Protein AF-B2LT99-F1 (afdb_monomer)

Radius of gyration: 14.85 Å; Cα contacts (8 Å, |Δi|>4): 247; chains: 1; bounding box: 36×38×37 Å

Solvent-accessible surface area (backbone atoms only — not comparable to full-atom values): 6898 Å² total; per-residue (Å²): 132,89,56,81,42,74,60,23,22,47,26,44,30,45,27,39,41,89,80,62,70,49,82,43,64,33,34,26,58,48,54,37,37,30,39,35,41,19,71,68,54,60,66,50,63,34,32,41,39,37,32,37,67,80,51,87,84,66,78,76,86,73,77,51,50,77,48,70,23,71,52,66,48,52,43,92,73,46,36,87,92,74,58,40,59,51,32,22,40,40,37,48,83,56,73,55,79,76,53,81,26,29,40,56,49,83,79,82,57,99,84,67,78,69,81,91,61,86,130

Foldseek 3Di:
DDDQLNQQQKKWKWFDAPPDIDTFIWGAAFQWKTKGWLVSVVRTQKIFIWGRDPDPVPPPDNPIDTFIFRDKARDPPQDPVVRPSGIMMTTTPDGHDDDSRHDGDDDDDPPDDCPPDDD

Sequence (119 aa):
TATLGQFPFQVLLKVELSQGRALCGGSLLSEQWVLTAGHCADGAKSFEVTLGAVDFEDTTNDGRVVLTATEYHRHEKYNPLFATNDVAVVKLPTPVEFNDRVQPVKLPTGSDTFTDREV

Nearest PDB structures (foldseek):
  4h4f-assembly1_A  TM=8.789E-01  e=4.061E-09  Homo sapiens
  1pyt-assembly1_D  TM=8.713E-01  e=6.558E-08  Bos taurus
  1a0l-assembly1_A  TM=8.116E-01  e=1.209E-07  Homo sapiens
  2f9o-assembly1_D  TM=8.083E-01  e=1.209E-07  Homo sapiens
  6vvu-assembly1_B  TM=8.178E-01  e=1.887E-07  Homo sapiens

Mean predicted aligned error: 4.41 Å

Structure (mmCIF, N/CA/C/O backbone):
data_AF-B2LT99-F1
#
_entry.id   AF-B2LT99-F1
#
loop_
_atom_site.group_PDB
_atom_site.id
_atom_site.type_symbol
_atom_site.label_atom_id
_atom_site.label_alt_id
_atom_site.label_comp_id
_atom_site.label_asym_id
_atom_site.label_entity_id
_atom_site.label_seq_id
_atom_site.pdbx_PDB_ins_code
_atom_site.Cartn_x
_atom_site.Cartn_y
_atom_site.Cartn_z
_atom_site.occupancy
_atom_site.B_iso_or_equiv
_atom_site.auth_seq_id
_atom_site.auth_comp_id
_atom_site.auth_asym_id
_atom_site.auth_atom_id
_atom_site.pdbx_PDB_model_num
ATOM 1 N N . THR A 1 1 ? -20.808 -0.598 -10.946 1.00 81.75 1 THR A N 1
ATOM 2 C CA . THR A 1 1 ? -20.233 -0.111 -9.673 1.00 81.75 1 THR A CA 1
ATOM 3 C C . THR A 1 1 ? -19.877 -1.308 -8.821 1.00 81.75 1 THR A C 1
ATOM 5 O O . THR A 1 1 ? -20.532 -2.334 -8.972 1.00 81.75 1 THR A O 1
ATOM 8 N N . ALA A 1 2 ? -18.828 -1.215 -8.000 1.00 91.25 2 ALA A N 1
ATOM 9 C CA . ALA A 1 2 ? -18.447 -2.313 -7.115 1.00 91.25 2 ALA A CA 1
ATOM 10 C C . ALA A 1 2 ? -19.380 -2.394 -5.895 1.00 91.25 2 ALA A C 1
ATOM 12 O O . ALA A 1 2 ? -19.916 -1.371 -5.467 1.00 91.25 2 ALA A O 1
ATOM 13 N N . THR A 1 3 ? -19.568 -3.589 -5.335 1.00 92.38 3 THR A N 1
ATOM 14 C CA . THR A 1 3 ? -20.297 -3.787 -4.069 1.00 92.38 3 THR A CA 1
ATOM 15 C C . THR A 1 3 ? -19.335 -4.000 -2.903 1.00 92.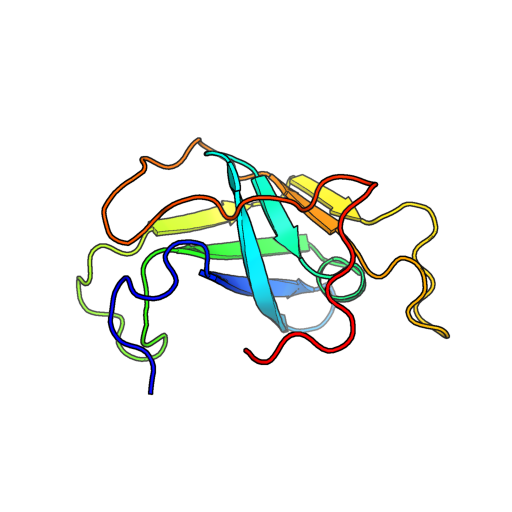38 3 THR A C 1
ATOM 17 O O . THR A 1 3 ? -18.186 -4.404 -3.090 1.00 92.38 3 THR A O 1
ATOM 20 N N . LEU A 1 4 ? -19.804 -3.757 -1.676 1.00 91.19 4 LEU A N 1
ATOM 21 C CA . LEU A 1 4 ? -19.014 -3.986 -0.467 1.00 91.19 4 LEU A CA 1
ATOM 22 C C . LEU A 1 4 ? -18.521 -5.442 -0.405 1.00 91.19 4 LEU A C 1
ATOM 24 O O . LEU A 1 4 ? -19.310 -6.368 -0.578 1.00 91.19 4 LEU A O 1
ATOM 28 N N . GLY A 1 5 ? -17.216 -5.631 -0.193 1.00 92.25 5 GLY A N 1
ATOM 29 C CA . GLY A 1 5 ? -16.575 -6.952 -0.157 1.00 92.25 5 GLY A CA 1
ATOM 30 C C . GLY A 1 5 ? -16.314 -7.608 -1.521 1.00 92.25 5 GLY A C 1
ATOM 31 O O . GLY A 1 5 ? -15.720 -8.678 -1.554 1.00 92.25 5 GLY A O 1
ATOM 32 N N . GLN A 1 6 ? -16.684 -6.990 -2.655 1.00 96.06 6 GLN A N 1
ATOM 33 C CA . GLN A 1 6 ? -16.427 -7.576 -3.983 1.00 96.06 6 GLN A CA 1
ATOM 34 C C . GLN A 1 6 ? -14.927 -7.714 -4.292 1.00 96.06 6 GLN A C 1
ATOM 36 O O . GLN A 1 6 ? -14.507 -8.691 -4.909 1.00 96.06 6 GLN A O 1
ATOM 41 N N . PHE A 1 7 ? -14.121 -6.745 -3.849 1.00 97.00 7 PHE A N 1
ATOM 42 C CA . PHE A 1 7 ? -12.665 -6.730 -4.006 1.00 97.00 7 PHE A CA 1
ATOM 43 C C . PHE A 1 7 ? -12.006 -6.565 -2.629 1.00 97.00 7 PHE A C 1
ATOM 45 O O . PHE A 1 7 ? -11.555 -5.473 -2.286 1.00 97.00 7 PHE A O 1
ATOM 52 N N . PRO A 1 8 ? -11.968 -7.628 -1.807 1.00 97.06 8 PRO A N 1
ATOM 53 C CA . PRO A 1 8 ? -11.574 -7.544 -0.395 1.00 97.06 8 PRO A CA 1
ATOM 54 C C . PRO A 1 8 ? -10.075 -7.271 -0.187 1.00 97.06 8 PRO A C 1
ATOM 56 O O . PRO A 1 8 ? -9.634 -7.006 0.928 1.00 97.06 8 PRO A O 1
ATOM 59 N N . PHE A 1 9 ? -9.287 -7.326 -1.261 1.00 98.31 9 PHE A N 1
ATOM 60 C CA . PHE A 1 9 ? -7.876 -6.953 -1.273 1.00 98.31 9 PHE A CA 1
ATOM 61 C C . PHE A 1 9 ? -7.646 -5.475 -1.582 1.00 98.31 9 PHE A C 1
ATOM 63 O O . PHE A 1 9 ? -6.510 -5.025 -1.469 1.00 98.31 9 PHE A O 1
ATOM 70 N N . GLN A 1 10 ? -8.670 -4.729 -2.008 1.00 97.88 10 GLN A N 1
ATOM 71 C CA . GLN A 1 10 ? -8.518 -3.332 -2.400 1.00 97.88 10 GLN A CA 1
ATOM 72 C C . GLN A 1 10 ? -8.117 -2.471 -1.200 1.00 97.88 10 GLN A C 1
ATOM 74 O O . GLN A 1 10 ? -8.736 -2.528 -0.136 1.00 97.88 10 GLN A O 1
ATOM 79 N N . VAL A 1 11 ? -7.100 -1.637 -1.404 1.00 98.19 11 VAL A N 1
ATOM 80 C CA . VAL A 1 11 ? -6.570 -0.733 -0.382 1.00 98.19 11 VAL A CA 1
ATOM 81 C C . VAL A 1 11 ? -6.610 0.700 -0.885 1.00 98.19 11 VAL A C 1
ATOM 83 O O . VAL A 1 11 ? -6.184 0.979 -2.007 1.00 98.19 11 VAL A O 1
ATOM 86 N N . LEU A 1 12 ? -7.076 1.616 -0.041 1.00 97.44 12 LEU A N 1
ATOM 87 C CA . LEU A 1 12 ? -6.883 3.050 -0.233 1.00 97.44 12 LEU A CA 1
ATOM 88 C C . LEU A 1 12 ? -5.653 3.498 0.555 1.00 97.44 12 LEU A C 1
ATOM 90 O O . LEU A 1 12 ? -5.531 3.202 1.744 1.00 97.44 12 LEU A O 1
ATOM 94 N N . LEU A 1 13 ? -4.771 4.243 -0.104 1.00 98.44 13 LEU A N 1
ATOM 95 C CA . LEU A 1 13 ? -3.577 4.825 0.491 1.00 98.44 13 LEU A CA 1
ATOM 96 C C . LEU A 1 13 ? -3.661 6.348 0.401 1.00 98.44 13 LEU A C 1
ATOM 98 O O . LEU A 1 13 ? -3.614 6.909 -0.696 1.00 98.44 13 LEU A O 1
ATOM 102 N N . LYS A 1 14 ? -3.734 7.027 1.548 1.00 97.81 14 LYS A N 1
ATOM 103 C CA . LYS A 1 14 ? -3.433 8.463 1.616 1.00 97.81 14 LYS A CA 1
ATOM 104 C C . LYS A 1 14 ? -1.978 8.615 2.027 1.00 97.81 14 LYS A C 1
ATOM 106 O O . LYS A 1 14 ? -1.592 8.235 3.132 1.00 97.81 14 LYS A O 1
ATOM 111 N N . VAL A 1 15 ? 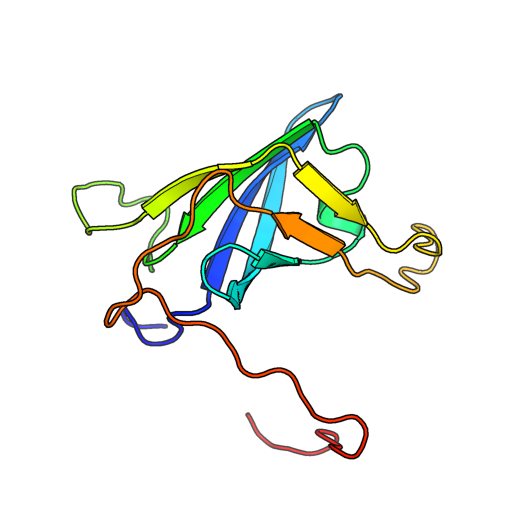-1.171 9.130 1.112 1.00 98.56 15 VAL A N 1
ATOM 112 C CA . VAL A 1 15 ? 0.278 9.232 1.272 1.00 98.56 15 VAL A CA 1
ATOM 113 C C . VAL A 1 15 ? 0.625 10.639 1.728 1.00 98.56 15 VAL A C 1
ATOM 115 O O . VAL A 1 15 ? 0.300 11.615 1.048 1.00 98.56 15 VAL A O 1
ATOM 118 N N . GLU A 1 16 ? 1.304 10.747 2.864 1.00 98.50 16 GLU A N 1
ATOM 119 C CA . GLU A 1 16 ? 1.884 12.009 3.317 1.00 98.50 16 GLU A CA 1
ATOM 120 C C . GLU A 1 16 ? 3.268 12.171 2.680 1.00 98.50 16 GLU A C 1
ATOM 122 O O . GLU A 1 16 ? 4.129 11.299 2.817 1.00 98.50 16 GLU A O 1
ATOM 127 N N . LEU A 1 17 ? 3.491 13.285 1.983 1.00 96.81 17 LEU A N 1
ATOM 128 C CA . LEU A 1 17 ? 4.749 13.585 1.302 1.00 96.81 17 LEU A CA 1
ATOM 129 C C . LEU A 1 17 ? 5.490 14.718 2.020 1.00 96.81 17 LEU A C 1
ATOM 131 O O . LEU A 1 17 ? 5.007 15.347 2.962 1.00 96.81 17 LEU A O 1
ATOM 135 N N . SER A 1 18 ? 6.707 15.020 1.571 1.00 91.81 18 SER A N 1
ATOM 136 C CA . SER A 1 18 ? 7.407 16.217 2.058 1.00 91.81 18 SER A CA 1
ATOM 137 C C . SER A 1 18 ? 6.700 17.518 1.689 1.00 91.81 18 SER A C 1
ATOM 139 O O . SER A 1 18 ? 6.790 18.483 2.445 1.00 91.81 18 SER A O 1
ATOM 141 N N . GLN A 1 19 ? 5.985 17.528 0.565 1.00 90.81 19 GLN A N 1
ATOM 142 C CA . GLN A 1 19 ? 5.206 18.664 0.094 1.00 90.81 19 GLN A CA 1
ATOM 143 C C . GLN A 1 19 ? 3.848 18.159 -0.401 1.00 90.81 19 GLN A C 1
ATOM 145 O O . GLN A 1 19 ? 3.725 17.682 -1.525 1.00 90.81 19 GLN A O 1
ATOM 150 N N . GLY A 1 20 ? 2.833 18.253 0.454 1.00 94.38 20 GLY A N 1
ATOM 151 C CA . GLY A 1 20 ? 1.466 17.863 0.119 1.00 94.38 20 GLY A CA 1
ATOM 152 C C . GLY A 1 20 ? 1.168 16.385 0.360 1.00 94.38 20 GLY A C 1
ATOM 153 O O . GLY A 1 20 ? 1.808 15.718 1.173 1.00 94.38 20 GLY A O 1
ATOM 154 N N . ARG A 1 21 ? 0.134 15.899 -0.326 1.00 96.25 21 ARG A N 1
ATOM 155 C CA . ARG A 1 21 ? -0.424 14.556 -0.159 1.00 96.25 21 ARG A CA 1
ATOM 156 C C . ARG A 1 21 ? -0.759 13.954 -1.511 1.00 96.25 21 ARG A C 1
ATOM 158 O O . ARG A 1 21 ? -1.118 14.684 -2.432 1.00 96.25 21 ARG A O 1
ATOM 165 N N . ALA A 1 22 ? -0.693 12.634 -1.593 1.00 96.69 22 ALA A N 1
ATOM 166 C CA . ALA A 1 22 ? -1.142 11.875 -2.751 1.00 96.69 22 ALA A CA 1
ATOM 167 C C . ALA A 1 22 ? -2.216 10.859 -2.352 1.00 96.69 22 ALA A C 1
ATOM 169 O O . ALA A 1 22 ? -2.287 10.420 -1.200 1.00 96.69 22 ALA A O 1
ATOM 170 N N . LEU A 1 23 ? -3.046 10.492 -3.325 1.00 97.12 23 LEU A N 1
ATOM 171 C CA . LEU A 1 23 ? -4.023 9.422 -3.200 1.00 97.12 23 LEU A CA 1
ATOM 172 C C . LEU A 1 23 ? -3.609 8.284 -4.126 1.00 97.12 23 LEU A C 1
ATOM 174 O O . LEU A 1 23 ? -3.434 8.495 -5.324 1.00 97.12 23 LEU A O 1
ATOM 178 N N . CYS A 1 24 ? -3.458 7.094 -3.563 1.00 98.44 24 CYS A N 1
ATOM 179 C CA . CYS A 1 24 ? -3.054 5.897 -4.282 1.00 98.44 24 CYS A CA 1
ATOM 180 C C . CYS A 1 24 ? -3.955 4.716 -3.927 1.00 98.44 24 CYS A C 1
ATOM 182 O O . CYS A 1 24 ? -4.655 4.712 -2.913 1.00 98.44 24 CYS A O 1
ATOM 184 N N . GLY A 1 25 ? -3.907 3.692 -4.774 1.00 98.38 25 GLY A N 1
ATOM 185 C CA . GLY A 1 25 ? -4.444 2.374 -4.466 1.00 98.38 25 GLY A CA 1
ATOM 186 C C . GLY A 1 25 ? -3.360 1.417 -3.974 1.00 98.38 25 GLY A C 1
ATOM 187 O O . GLY A 1 25 ? -2.159 1.690 -4.062 1.00 98.38 25 GLY A O 1
ATOM 188 N N . GLY A 1 26 ? -3.791 0.255 -3.512 1.00 98.50 26 GLY A N 1
ATOM 189 C CA . GLY A 1 26 ? -2.925 -0.883 -3.252 1.00 98.50 26 GLY A CA 1
ATOM 190 C C . GLY A 1 26 ? -3.713 -2.184 -3.213 1.00 98.50 26 GLY A C 1
ATOM 191 O O . GLY A 1 26 ? -4.941 -2.192 -3.322 1.00 98.50 26 GLY A O 1
ATOM 192 N N . SER A 1 27 ? -2.997 -3.289 -3.044 1.00 98.75 27 SER A N 1
ATOM 193 C CA . SER A 1 27 ? -3.584 -4.614 -2.871 1.00 98.75 27 SER A CA 1
ATOM 194 C C . SER A 1 27 ? -2.984 -5.310 -1.660 1.00 98.75 27 SER A C 1
ATOM 196 O O . SER A 1 27 ? -1.765 -5.394 -1.534 1.00 98.75 27 SER A O 1
ATOM 198 N N . LEU A 1 28 ? -3.825 -5.822 -0.767 1.00 98.81 28 LEU A N 1
ATOM 199 C CA . LEU A 1 28 ? -3.373 -6.610 0.373 1.00 98.81 28 LEU A CA 1
ATOM 200 C C . LEU A 1 28 ? -2.752 -7.924 -0.128 1.00 98.81 28 LEU A C 1
ATOM 202 O O . LEU A 1 28 ? -3.389 -8.663 -0.874 1.00 98.81 28 LEU A O 1
ATOM 206 N N . LEU A 1 29 ? -1.511 -8.213 0.259 1.00 98.56 29 LEU A N 1
ATOM 207 C CA . LEU A 1 29 ? -0.794 -9.450 -0.082 1.00 98.56 29 LEU A CA 1
ATOM 208 C C . LEU A 1 29 ? -0.843 -10.478 1.048 1.00 98.56 29 LEU A C 1
ATOM 210 O O . LEU A 1 29 ? -0.837 -11.681 0.805 1.00 98.56 29 LEU A O 1
ATOM 214 N N . SER A 1 30 ? -0.858 -10.004 2.290 1.00 98.50 30 SER A N 1
ATOM 215 C CA . SER A 1 30 ? -0.975 -10.822 3.493 1.00 98.50 30 SER A CA 1
ATOM 216 C C . SER A 1 30 ? -1.495 -9.968 4.646 1.00 98.50 30 SER A C 1
ATOM 218 O O . SER A 1 30 ? -1.795 -8.793 4.458 1.00 98.50 30 SER A O 1
ATOM 220 N N . GLU A 1 31 ? -1.557 -10.529 5.850 1.00 98.44 31 GLU A N 1
ATOM 221 C CA . GLU A 1 31 ? -2.031 -9.842 7.057 1.00 98.44 31 GLU A CA 1
ATOM 222 C C . GLU A 1 31 ? -1.276 -8.535 7.347 1.00 98.44 31 GLU A C 1
ATOM 224 O O . GLU A 1 31 ? -1.796 -7.672 8.041 1.00 98.44 31 GLU A O 1
ATOM 229 N N . GLN A 1 32 ? -0.055 -8.35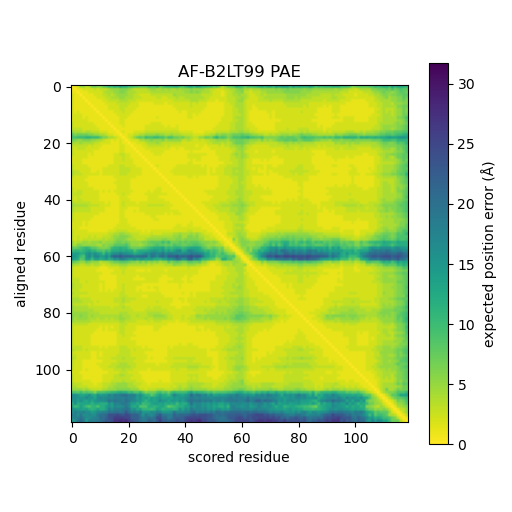5 6.832 1.00 98.62 32 GLN A N 1
ATOM 230 C CA . GLN A 1 32 ? 0.773 -7.196 7.174 1.00 98.62 32 GLN A CA 1
ATOM 231 C C . GLN A 1 32 ? 1.447 -6.524 5.972 1.00 98.62 32 GLN A C 1
ATOM 233 O O . GLN A 1 32 ? 2.238 -5.603 6.159 1.00 98.62 32 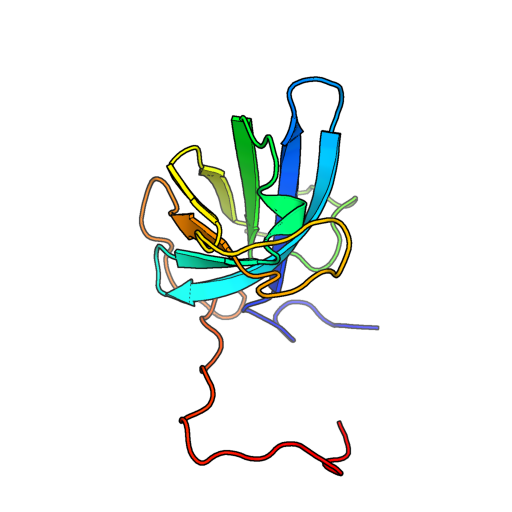GLN A O 1
ATOM 238 N N . TRP A 1 33 ? 1.149 -6.944 4.742 1.00 98.81 33 TRP A N 1
ATOM 239 C CA . TRP A 1 33 ? 1.821 -6.426 3.548 1.00 98.81 33 TRP A CA 1
ATOM 240 C C . TRP A 1 33 ? 0.825 -5.957 2.498 1.00 98.81 33 TRP A C 1
ATOM 242 O O . TRP A 1 33 ? -0.059 -6.708 2.093 1.00 98.81 33 TRP A O 1
ATOM 252 N N . VAL A 1 34 ? 1.011 -4.728 2.022 1.00 98.88 34 VAL A N 1
ATOM 253 C CA . VAL A 1 34 ? 0.253 -4.127 0.920 1.00 98.88 34 VAL A CA 1
ATOM 254 C C . VAL A 1 34 ? 1.191 -3.882 -0.257 1.00 98.88 34 VAL A C 1
ATOM 256 O O . VAL A 1 34 ? 2.233 -3.253 -0.096 1.00 98.88 34 VAL A O 1
ATOM 259 N N . LEU A 1 35 ? 0.815 -4.354 -1.441 1.00 98.88 35 LEU A N 1
ATOM 260 C CA . LEU A 1 35 ? 1.444 -4.013 -2.714 1.00 98.88 35 LEU A CA 1
ATOM 261 C C . LEU A 1 35 ? 0.916 -2.668 -3.214 1.00 98.88 35 LEU A C 1
ATOM 263 O O . LEU A 1 35 ? -0.288 -2.424 -3.182 1.00 98.88 35 LEU A O 1
ATOM 267 N N . THR A 1 36 ? 1.794 -1.816 -3.727 1.00 98.81 36 THR A N 1
ATOM 268 C CA . THR A 1 36 ? 1.425 -0.574 -4.414 1.00 98.81 36 THR A CA 1
ATOM 269 C C . THR A 1 36 ? 2.475 -0.224 -5.474 1.00 98.81 36 THR A C 1
ATOM 271 O O . THR A 1 36 ? 3.416 -0.986 -5.711 1.00 98.81 36 THR A O 1
ATOM 274 N N . ALA A 1 37 ? 2.310 0.912 -6.142 1.00 98.62 37 ALA A N 1
ATOM 275 C CA . ALA A 1 37 ? 3.262 1.412 -7.120 1.00 98.62 37 ALA A CA 1
ATOM 276 C C . ALA A 1 37 ? 4.481 2.059 -6.440 1.00 98.62 37 ALA A C 1
ATOM 278 O O . ALA A 1 37 ? 4.402 2.612 -5.340 1.00 98.62 37 ALA A O 1
ATOM 279 N N . GLY A 1 38 ? 5.623 2.027 -7.117 1.00 98.38 38 GLY A N 1
ATOM 280 C CA . GLY A 1 38 ? 6.858 2.659 -6.666 1.00 98.38 38 GLY A CA 1
ATOM 281 C C . GLY A 1 38 ? 6.736 4.177 -6.557 1.00 98.38 38 GLY A C 1
ATOM 282 O O . GLY A 1 38 ? 7.226 4.754 -5.586 1.00 98.38 38 GLY A O 1
ATOM 283 N N . HIS A 1 39 ? 6.022 4.811 -7.488 1.00 97.50 39 HIS A N 1
ATOM 284 C CA . HIS A 1 39 ? 5.763 6.248 -7.479 1.00 97.50 39 HIS A CA 1
ATOM 285 C C . HIS A 1 39 ? 4.904 6.683 -6.282 1.00 97.50 39 HIS A C 1
ATOM 287 O O . HIS A 1 39 ? 5.108 7.772 -5.756 1.00 97.50 39 HIS A O 1
ATOM 293 N N . CYS A 1 40 ? 3.998 5.826 -5.793 1.00 98.38 40 CYS A N 1
ATOM 294 C CA . CYS A 1 40 ? 3.211 6.096 -4.584 1.00 98.38 40 CYS A CA 1
ATOM 295 C C . CYS A 1 40 ? 4.080 6.131 -3.322 1.00 98.38 40 CYS A C 1
ATOM 297 O O . CYS A 1 40 ? 3.732 6.796 -2.351 1.00 98.38 40 CYS A O 1
ATOM 299 N N . ALA A 1 41 ? 5.207 5.417 -3.331 1.00 97.88 41 ALA A N 1
ATOM 300 C CA . ALA A 1 41 ? 6.175 5.406 -2.241 1.00 97.88 41 ALA A CA 1
ATOM 301 C C . ALA A 1 41 ? 7.334 6.394 -2.443 1.00 97.88 41 ALA A C 1
ATOM 303 O O . ALA A 1 41 ? 8.244 6.457 -1.614 1.00 97.88 41 ALA A O 1
ATOM 304 N N . ASP A 1 42 ? 7.343 7.163 -3.535 1.00 96.25 42 ASP A N 1
ATOM 305 C CA . ASP A 1 42 ? 8.417 8.106 -3.814 1.00 96.25 42 ASP A CA 1
ATOM 306 C C . ASP A 1 42 ? 8.320 9.367 -2.954 1.00 96.25 42 ASP A C 1
ATOM 308 O O . ASP A 1 42 ? 7.396 10.163 -3.076 1.00 96.25 42 ASP A O 1
ATOM 312 N N . GLY A 1 43 ? 9.272 9.525 -2.028 1.00 95.94 43 GLY A N 1
ATOM 313 C CA . GLY A 1 43 ? 9.275 10.628 -1.066 1.00 95.94 43 GLY A CA 1
ATOM 314 C C . GLY A 1 43 ? 8.198 10.527 0.024 1.00 95.94 43 GLY A C 1
ATOM 315 O O . GLY A 1 43 ? 7.926 11.529 0.694 1.00 95.94 43 GLY A O 1
ATOM 316 N N . ALA A 1 44 ? 7.598 9.345 0.208 1.00 97.94 44 ALA A N 1
ATOM 317 C CA . ALA A 1 44 ? 6.588 9.092 1.230 1.00 97.94 44 ALA A CA 1
ATOM 318 C C . ALA A 1 44 ? 7.155 9.225 2.652 1.00 97.94 44 ALA A C 1
ATOM 320 O O . ALA A 1 44 ? 8.249 8.761 2.967 1.00 97.94 44 ALA A O 1
ATOM 321 N N . LYS A 1 45 ? 6.394 9.847 3.548 1.00 98.31 45 LYS A N 1
ATOM 322 C CA . LYS A 1 45 ? 6.687 9.881 4.989 1.00 98.31 45 LYS A CA 1
ATOM 323 C C . LYS A 1 45 ? 5.881 8.831 5.739 1.00 98.31 45 LYS A C 1
ATOM 325 O O . LYS A 1 45 ? 6.396 8.185 6.647 1.00 98.31 45 LYS A O 1
ATOM 330 N N . SER A 1 46 ? 4.619 8.678 5.359 1.00 98.56 46 SER A N 1
ATOM 331 C CA . SER A 1 46 ? 3.699 7.706 5.932 1.00 98.56 46 SER A CA 1
ATOM 332 C C . SER A 1 46 ? 2.548 7.416 4.973 1.00 98.56 46 SER A C 1
ATOM 334 O O . SER A 1 46 ? 2.283 8.174 4.036 1.00 98.56 46 SER A O 1
ATOM 336 N N . PHE A 1 47 ? 1.852 6.318 5.251 1.00 98.75 47 PHE A N 1
ATOM 337 C CA . PHE A 1 47 ? 0.654 5.876 4.553 1.00 98.75 47 PHE A CA 1
ATOM 338 C C . PHE A 1 47 ? -0.474 5.724 5.570 1.00 98.75 47 PHE A C 1
ATOM 340 O O . PHE A 1 47 ? -0.354 4.912 6.485 1.00 98.75 47 PHE A O 1
ATOM 347 N N . GLU A 1 48 ? -1.569 6.464 5.411 1.00 98.19 48 GLU A N 1
ATOM 348 C CA . GLU A 1 48 ? -2.851 6.069 6.003 1.00 98.19 48 GLU A CA 1
ATOM 349 C C . GLU A 1 48 ? -3.474 5.019 5.077 1.00 98.19 48 GLU A C 1
ATOM 351 O O . GLU A 1 48 ? -3.798 5.294 3.919 1.00 98.19 48 GLU A O 1
ATOM 356 N N . VAL A 1 49 ? -3.575 3.798 5.587 1.00 98.38 49 VAL A N 1
ATOM 357 C CA . VAL A 1 49 ? -4.025 2.598 4.889 1.00 98.38 49 VAL A CA 1
ATOM 358 C C . VAL A 1 49 ? -5.458 2.311 5.306 1.00 98.38 49 VAL A C 1
ATOM 360 O O . VAL A 1 49 ? -5.708 2.085 6.487 1.00 98.38 49 VAL A O 1
ATOM 363 N N . THR A 1 50 ? -6.390 2.291 4.353 1.00 97.19 50 THR A N 1
ATOM 364 C CA . THR A 1 50 ? -7.789 1.905 4.592 1.00 97.19 50 THR A CA 1
ATOM 365 C C . THR A 1 50 ? -8.136 0.621 3.841 1.00 97.19 50 THR A C 1
ATOM 367 O O . THR A 1 50 ? -7.907 0.523 2.634 1.00 97.19 50 THR A O 1
ATOM 370 N N . LEU A 1 51 ? -8.712 -0.344 4.558 1.00 96.94 51 LEU A N 1
ATOM 371 C CA . LEU A 1 51 ? -9.137 -1.662 4.075 1.00 96.94 51 LEU A CA 1
ATOM 372 C C . LEU A 1 51 ? -10.626 -1.881 4.362 1.00 96.94 51 LEU A C 1
ATOM 374 O O . LEU A 1 51 ? -11.139 -1.395 5.369 1.00 96.94 51 LEU A O 1
ATOM 378 N N . GLY A 1 52 ? -11.305 -2.665 3.521 1.00 95.19 52 GLY A N 1
ATOM 379 C CA . GLY A 1 52 ? -12.693 -3.083 3.757 1.00 95.19 52 GLY A CA 1
ATOM 380 C C . GLY A 1 52 ? -13.767 -2.034 3.448 1.00 95.19 52 GLY A C 1
ATOM 381 O O . GLY A 1 52 ? -14.915 -2.224 3.842 1.00 95.19 52 GLY A O 1
ATOM 382 N N . ALA A 1 53 ? -13.415 -0.965 2.728 1.00 92.69 53 ALA A N 1
ATOM 383 C CA . ALA A 1 53 ? -14.328 0.098 2.307 1.00 92.69 53 ALA A CA 1
ATOM 384 C C . ALA A 1 53 ? -14.643 0.022 0.798 1.00 92.69 53 ALA A C 1
ATOM 386 O O . ALA A 1 53 ? -13.805 -0.400 0.002 1.00 92.69 53 ALA A O 1
ATOM 387 N N . VAL A 1 54 ? -15.842 0.466 0.403 1.00 91.06 54 VAL A N 1
ATOM 388 C CA . VAL A 1 54 ? -16.249 0.647 -1.012 1.00 91.06 54 VAL A CA 1
ATOM 389 C C . VAL A 1 54 ? -16.522 2.115 -1.365 1.00 91.06 54 VAL A C 1
ATOM 391 O O . VAL A 1 54 ? -16.429 2.497 -2.528 1.00 91.06 54 VAL A O 1
ATOM 394 N N . ASP A 1 55 ? -16.803 2.938 -0.353 1.00 87.62 55 ASP A N 1
ATOM 395 C CA . ASP A 1 55 ? -16.978 4.384 -0.446 1.00 87.62 55 ASP A CA 1
ATOM 396 C C . ASP A 1 55 ? -16.036 5.046 0.568 1.00 87.62 55 ASP A C 1
ATOM 398 O O . ASP A 1 55 ? -16.041 4.701 1.751 1.00 87.62 55 ASP A O 1
ATOM 402 N N . PHE A 1 56 ? -15.175 5.947 0.099 1.00 81.25 56 PHE A N 1
ATOM 403 C CA . PHE A 1 56 ? -14.196 6.613 0.954 1.00 81.25 56 PHE A CA 1
ATOM 404 C C . PHE A 1 56 ? -14.729 7.908 1.586 1.00 81.25 56 PHE A C 1
ATOM 406 O O . PHE A 1 56 ? -14.150 8.352 2.579 1.00 81.25 56 PHE A O 1
ATOM 413 N N . GLU A 1 57 ? -15.806 8.484 1.043 1.00 82.31 57 GLU A N 1
ATOM 414 C CA . GLU A 1 57 ? -16.475 9.687 1.559 1.00 82.31 57 GLU A CA 1
ATOM 415 C C . GLU A 1 57 ? -17.460 9.326 2.679 1.00 82.31 57 GLU A C 1
ATOM 417 O O . GLU A 1 57 ? -17.567 10.044 3.677 1.00 82.31 57 GLU A O 1
ATOM 422 N N . ASP A 1 58 ? -18.129 8.173 2.573 1.00 78.06 58 ASP A N 1
ATOM 423 C CA . ASP A 1 58 ? -18.897 7.626 3.690 1.00 78.06 58 ASP A CA 1
ATOM 424 C C . ASP A 1 58 ? -17.934 7.069 4.740 1.00 78.06 58 ASP A C 1
ATOM 426 O O . ASP A 1 58 ? -17.240 6.087 4.509 1.00 78.06 58 ASP A O 1
ATOM 430 N N . THR A 1 59 ? -17.850 7.720 5.896 1.00 69.94 59 THR A N 1
ATOM 431 C CA . THR A 1 59 ? -16.948 7.344 7.000 1.00 69.94 59 THR A CA 1
ATOM 432 C C . THR A 1 59 ? -17.700 6.760 8.195 1.00 69.94 59 THR A C 1
ATOM 434 O O . THR A 1 59 ? -17.118 6.558 9.264 1.00 69.94 59 THR A O 1
ATOM 437 N N . THR A 1 60 ? -18.995 6.473 8.046 1.00 70.12 60 THR A N 1
ATOM 438 C CA . THR A 1 60 ? -19.834 6.049 9.166 1.00 70.12 60 THR A CA 1
ATOM 439 C C . THR A 1 60 ? -19.817 4.532 9.375 1.00 70.12 60 THR A C 1
ATOM 441 O O . THR A 1 60 ? -20.530 3.780 8.727 1.00 70.12 60 THR A O 1
ATOM 444 N N . ASN A 1 61 ? -19.017 4.086 10.353 1.00 61.09 61 ASN A N 1
ATOM 445 C CA . ASN A 1 61 ? -19.137 2.791 11.046 1.00 61.09 61 ASN A CA 1
ATOM 446 C C . ASN A 1 61 ? -19.307 1.541 10.143 1.00 61.09 61 ASN A C 1
ATOM 448 O O . ASN A 1 61 ? -20.044 0.614 10.476 1.00 61.09 61 ASN A O 1
ATOM 452 N N . ASP A 1 62 ? -18.603 1.487 9.010 1.00 76.38 62 ASP A N 1
ATOM 453 C CA . ASP A 1 62 ? -18.694 0.395 8.028 1.00 76.38 62 ASP A CA 1
ATOM 454 C C . ASP A 1 62 ? -17.792 -0.812 8.346 1.00 76.38 62 ASP A C 1
ATOM 456 O O . ASP A 1 62 ? -17.720 -1.760 7.563 1.00 76.38 62 ASP A O 1
ATOM 460 N N . GLY A 1 63 ? -17.099 -0.806 9.487 1.00 82.75 63 GLY A N 1
ATOM 461 C CA . GLY A 1 63 ? -16.166 -1.868 9.867 1.00 82.75 63 GLY A CA 1
ATOM 462 C C . GLY A 1 63 ? -14.853 -1.863 9.077 1.00 82.75 63 GLY A C 1
ATOM 463 O O . GLY A 1 63 ? -14.156 -2.878 9.082 1.00 82.75 63 GLY A O 1
ATOM 464 N N . ARG A 1 64 ? -14.504 -0.755 8.401 1.00 92.44 64 ARG A N 1
ATOM 465 C CA . ARG A 1 64 ? -13.188 -0.589 7.770 1.00 92.44 64 ARG A CA 1
ATOM 466 C C . ARG A 1 64 ? -12.058 -0.626 8.793 1.00 92.44 64 ARG A C 1
ATOM 468 O O . ARG A 1 64 ? -12.202 -0.191 9.935 1.00 92.44 64 ARG A O 1
ATOM 475 N N . VAL A 1 65 ? -10.895 -1.064 8.334 1.00 95.12 65 VAL A N 1
ATOM 476 C CA . VAL A 1 65 ? -9.648 -0.992 9.098 1.00 95.12 65 VAL A CA 1
ATOM 477 C C . VAL A 1 65 ? -8.850 0.201 8.591 1.00 95.12 65 VAL A C 1
ATOM 479 O O . VAL A 1 65 ? -8.607 0.300 7.389 1.00 95.12 65 VAL A O 1
ATOM 482 N N . VAL A 1 66 ? -8.445 1.094 9.498 1.00 95.75 66 VAL A N 1
ATOM 483 C CA . VAL A 1 66 ? -7.587 2.248 9.193 1.00 95.75 66 VAL A CA 1
ATOM 484 C C . VAL A 1 66 ? -6.322 2.165 10.035 1.00 95.75 66 VAL A C 1
ATOM 486 O O . VAL A 1 66 ? -6.394 2.092 11.261 1.00 95.75 66 VAL A O 1
ATOM 489 N N . LEU A 1 67 ? -5.163 2.164 9.381 1.00 97.62 67 LEU A N 1
ATOM 490 C CA . LEU A 1 67 ? -3.850 2.057 10.020 1.00 97.62 67 LEU A CA 1
ATOM 491 C C . LEU A 1 67 ? -2.895 3.095 9.438 1.00 97.62 67 LEU A C 1
ATOM 493 O O . LEU A 1 67 ? -2.997 3.441 8.266 1.00 97.62 67 LEU A O 1
ATOM 497 N N . THR A 1 68 ? -1.911 3.523 10.224 1.00 98.56 68 THR A N 1
ATOM 498 C CA . THR A 1 68 ? -0.818 4.368 9.727 1.00 98.56 68 THR A CA 1
ATOM 499 C C . THR A 1 68 ? 0.468 3.557 9.659 1.00 98.56 68 THR A C 1
ATOM 501 O O . THR A 1 68 ? 0.964 3.090 10.683 1.00 98.56 68 THR A O 1
ATOM 504 N N . ALA A 1 69 ? 1.018 3.400 8.458 1.00 98.62 69 ALA A N 1
ATOM 505 C CA . ALA A 1 69 ? 2.272 2.704 8.202 1.00 98.62 69 ALA A CA 1
ATOM 506 C C . ALA A 1 69 ? 3.400 3.690 7.870 1.00 98.62 69 ALA A C 1
ATOM 508 O O . ALA A 1 69 ? 3.202 4.671 7.150 1.00 98.62 69 ALA A O 1
ATOM 509 N N . THR A 1 70 ? 4.598 3.412 8.380 1.00 98.56 70 THR A N 1
ATOM 510 C CA . THR A 1 70 ? 5.827 4.186 8.118 1.00 98.56 70 THR A CA 1
ATOM 511 C C . THR A 1 70 ? 6.966 3.322 7.574 1.00 98.56 70 THR A C 1
ATOM 513 O O . THR A 1 70 ? 7.946 3.863 7.073 1.00 98.56 70 THR A O 1
ATOM 516 N N . GLU A 1 71 ? 6.840 1.993 7.632 1.00 98.69 71 GLU A N 1
ATOM 517 C CA . GLU A 1 71 ? 7.791 1.049 7.041 1.00 98.69 71 GLU A CA 1
ATOM 518 C C . GLU A 1 71 ? 7.310 0.658 5.637 1.00 98.69 71 GLU A C 1
ATOM 520 O O . GLU A 1 71 ? 6.194 0.166 5.451 1.00 98.69 71 GLU A O 1
ATOM 525 N N . TYR A 1 72 ? 8.147 0.907 4.633 1.00 98.62 72 TYR A N 1
ATOM 526 C CA . TYR A 1 72 ? 7.854 0.599 3.240 1.00 98.62 72 TYR A CA 1
ATOM 527 C C . TYR A 1 72 ? 9.147 0.369 2.455 1.00 98.62 72 TYR A C 1
ATOM 529 O O . TYR A 1 72 ? 10.211 0.889 2.795 1.00 98.62 72 TYR A O 1
ATOM 537 N N . HIS A 1 73 ? 9.041 -0.397 1.374 1.00 98.69 73 HIS A N 1
ATOM 538 C CA . HIS A 1 73 ? 10.148 -0.711 0.482 1.00 98.69 73 HIS A CA 1
ATOM 539 C C . HIS A 1 73 ? 9.721 -0.453 -0.953 1.00 98.69 73 HIS A C 1
ATOM 541 O O . HIS A 1 73 ? 8.933 -1.199 -1.533 1.00 98.69 73 HIS A O 1
ATOM 547 N N . ARG A 1 74 ? 10.257 0.617 -1.533 1.00 98.38 74 ARG A N 1
ATOM 548 C CA . ARG A 1 74 ? 10.193 0.848 -2.973 1.00 98.38 74 ARG A CA 1
ATOM 549 C C . ARG A 1 74 ? 11.265 0.014 -3.655 1.00 98.38 74 ARG A C 1
ATOM 551 O O . ARG A 1 74 ? 12.369 -0.107 -3.127 1.00 98.38 74 ARG A O 1
ATOM 558 N N . HIS A 1 75 ? 10.965 -0.516 -4.836 1.00 98.56 75 HIS A N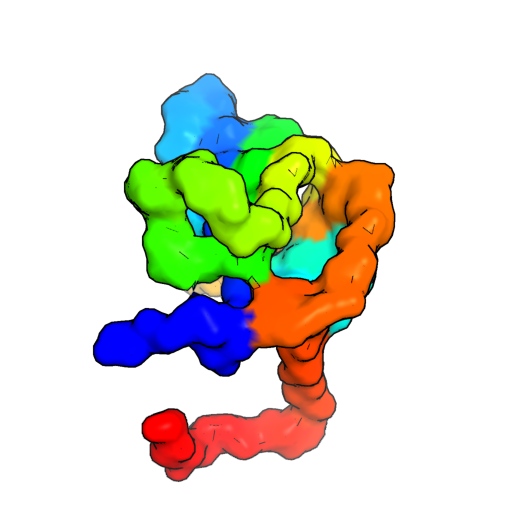 1
ATOM 559 C CA . HIS A 1 75 ? 11.965 -1.226 -5.620 1.00 98.56 75 HIS A CA 1
ATOM 560 C C . HIS A 1 75 ? 13.221 -0.358 -5.817 1.00 98.56 75 HIS A C 1
ATOM 562 O O . HIS A 1 75 ? 13.137 0.779 -6.283 1.00 98.56 75 HIS A O 1
ATOM 568 N N . GLU A 1 76 ? 14.398 -0.898 -5.490 1.00 98.06 76 GLU A N 1
ATOM 569 C CA . GLU A 1 76 ? 15.672 -0.154 -5.481 1.00 98.06 76 GLU A CA 1
ATOM 570 C C . GLU A 1 76 ? 16.033 0.432 -6.853 1.00 98.06 76 GLU A C 1
ATOM 572 O O . GLU A 1 76 ? 16.704 1.454 -6.956 1.00 98.06 76 GLU A O 1
ATOM 577 N N . LYS A 1 77 ? 15.554 -0.217 -7.920 1.00 98.12 77 LYS A N 1
ATOM 578 C CA . LYS A 1 77 ? 15.734 0.202 -9.320 1.00 98.12 77 LYS A CA 1
ATOM 579 C C . LYS A 1 77 ? 14.536 0.960 -9.907 1.00 98.12 77 LYS A C 1
ATOM 581 O O . LYS A 1 77 ? 14.419 1.018 -11.131 1.00 98.12 77 LYS A O 1
ATOM 586 N N . TYR A 1 78 ? 13.616 1.460 -9.081 1.00 98.31 78 TYR A N 1
ATOM 587 C CA . TYR A 1 78 ? 12.531 2.317 -9.563 1.00 98.31 78 TYR A CA 1
ATOM 588 C C . TYR A 1 78 ? 13.104 3.550 -10.271 1.00 98.31 78 TYR A C 1
ATOM 590 O O . TYR A 1 78 ? 13.978 4.229 -9.726 1.00 98.31 78 TYR A O 1
ATOM 598 N N . ASN A 1 79 ? 12.613 3.839 -11.476 1.00 97.25 79 ASN A N 1
ATOM 599 C CA . ASN A 1 79 ? 12.997 5.024 -12.235 1.00 97.25 79 ASN A CA 1
ATOM 600 C C . ASN A 1 79 ? 11.761 5.882 -12.556 1.00 97.25 79 ASN A C 1
ATOM 602 O O . ASN A 1 79 ? 10.946 5.464 -13.383 1.00 97.25 79 ASN A O 1
ATOM 606 N N . PRO A 1 80 ? 11.644 7.097 -11.991 1.00 95.81 80 PRO A N 1
ATOM 607 C CA . PRO A 1 80 ? 10.471 7.946 -12.189 1.00 95.81 80 PRO A CA 1
ATOM 608 C C . PRO A 1 80 ? 10.338 8.506 -13.613 1.00 95.81 80 PRO A C 1
ATOM 610 O O . PRO A 1 80 ? 9.236 8.861 -14.015 1.00 95.81 80 PRO A O 1
ATOM 613 N N . LEU A 1 81 ? 11.420 8.574 -14.401 1.00 97.00 81 LEU A N 1
ATOM 614 C CA . LEU A 1 81 ? 11.361 9.089 -15.778 1.00 97.00 81 LEU A CA 1
ATOM 615 C C . LEU A 1 81 ? 10.717 8.096 -16.749 1.00 97.00 81 LEU A C 1
ATOM 617 O O . LEU A 1 81 ? 10.107 8.508 -17.732 1.00 97.00 81 LEU A O 1
ATOM 621 N N . PHE A 1 82 ? 10.869 6.798 -1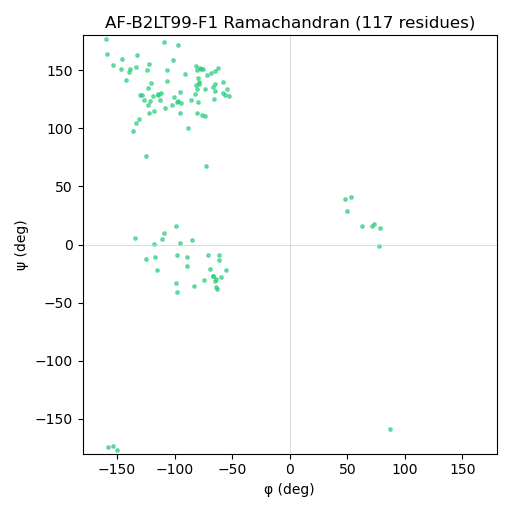6.487 1.00 96.44 82 PHE A N 1
ATOM 622 C CA . PHE A 1 82 ? 10.396 5.732 -17.376 1.0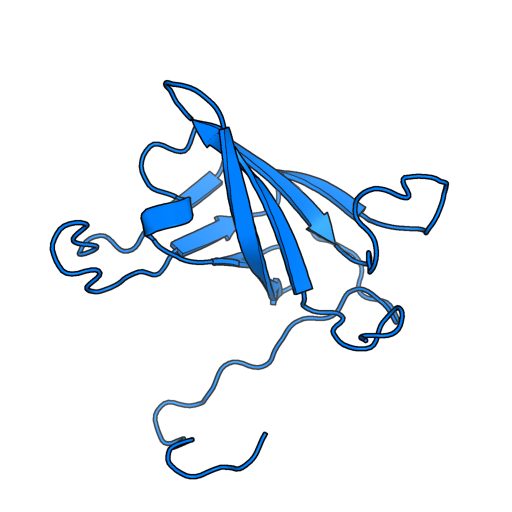0 96.44 82 PHE A CA 1
ATOM 623 C C . PHE A 1 82 ? 9.338 4.830 -16.730 1.00 96.44 82 PHE A C 1
ATOM 625 O O . PHE A 1 82 ? 8.913 3.867 -17.363 1.00 96.44 82 PHE A O 1
ATOM 632 N N . ALA A 1 83 ? 8.963 5.095 -15.473 1.00 95.12 83 ALA A N 1
ATOM 633 C CA . ALA A 1 83 ? 8.114 4.231 -14.647 1.00 95.12 83 ALA A CA 1
ATOM 634 C C . ALA A 1 83 ? 8.577 2.757 -14.630 1.00 95.12 83 ALA A C 1
ATOM 636 O O . ALA A 1 83 ? 7.782 1.828 -14.489 1.00 95.12 83 ALA A O 1
ATOM 637 N N . THR A 1 84 ? 9.881 2.511 -14.797 1.00 97.94 84 THR A N 1
ATOM 638 C CA . THR A 1 84 ? 10.415 1.148 -14.748 1.00 97.94 84 THR A CA 1
ATOM 639 C C . THR A 1 84 ? 10.556 0.702 -13.304 1.00 97.94 84 THR A C 1
ATOM 641 O O . THR A 1 84 ? 10.964 1.475 -12.435 1.00 97.94 84 THR A O 1
ATOM 644 N N . ASN A 1 85 ? 10.218 -0.566 -13.053 1.00 98.19 85 ASN A N 1
ATOM 645 C CA . ASN A 1 85 ? 10.138 -1.143 -11.710 1.00 98.19 85 ASN A CA 1
ATOM 646 C C . ASN A 1 85 ? 9.237 -0.319 -10.770 1.00 98.19 85 ASN A C 1
ATOM 648 O O . ASN A 1 85 ? 9.592 -0.092 -9.613 1.00 98.19 85 ASN A O 1
ATOM 652 N N . ASP A 1 86 ? 8.096 0.159 -11.279 1.00 98.56 86 ASP A N 1
ATOM 653 C CA . ASP A 1 86 ? 7.100 0.927 -10.527 1.00 98.56 86 ASP A CA 1
ATOM 654 C C . ASP A 1 86 ? 6.318 0.036 -9.550 1.00 98.56 86 ASP A C 1
ATOM 656 O O . ASP A 1 86 ? 5.131 -0.233 -9.708 1.00 98.56 86 ASP A O 1
ATOM 660 N N . VAL A 1 87 ? 7.019 -0.457 -8.530 1.00 98.69 87 VAL A N 1
ATOM 661 C CA . VAL A 1 87 ? 6.474 -1.337 -7.498 1.00 98.69 87 VAL A CA 1
ATOM 662 C C . VAL A 1 87 ? 7.060 -1.004 -6.128 1.00 98.69 87 VAL A C 1
ATOM 664 O O . VAL A 1 87 ? 8.245 -0.683 -5.984 1.00 98.69 87 VAL A O 1
ATOM 667 N N . ALA A 1 88 ? 6.216 -1.086 -5.106 1.00 98.81 88 ALA A N 1
ATOM 668 C CA . ALA A 1 88 ? 6.587 -0.962 -3.708 1.00 98.81 88 ALA A CA 1
ATOM 669 C C . ALA A 1 88 ? 5.717 -1.868 -2.834 1.00 98.81 88 ALA A C 1
ATOM 671 O O . ALA A 1 88 ? 4.608 -2.251 -3.209 1.00 98.81 88 ALA A O 1
ATOM 672 N N . VAL A 1 89 ? 6.211 -2.169 -1.638 1.00 98.88 89 VAL A N 1
ATOM 673 C CA . VAL A 1 89 ? 5.426 -2.801 -0.577 1.00 98.88 89 VAL A CA 1
ATOM 674 C C . VAL A 1 89 ? 5.395 -1.909 0.657 1.00 98.88 89 VAL A C 1
ATOM 676 O O . VAL A 1 89 ? 6.403 -1.311 1.026 1.00 98.88 89 VAL A O 1
ATOM 679 N N . VAL A 1 90 ? 4.235 -1.821 1.296 1.00 98.88 90 VAL A N 1
ATOM 680 C CA . VAL A 1 90 ? 4.016 -1.103 2.556 1.00 98.88 90 VAL A CA 1
ATOM 681 C C . VAL A 1 90 ? 3.724 -2.134 3.634 1.00 98.88 90 VAL A C 1
ATOM 683 O O . VAL A 1 90 ? 2.877 -3.011 3.441 1.00 98.88 90 VAL A O 1
ATOM 686 N N . LYS A 1 91 ? 4.425 -2.040 4.762 1.00 98.88 91 LYS A N 1
ATOM 687 C CA . LYS A 1 91 ? 4.236 -2.941 5.893 1.00 98.88 91 LYS A CA 1
ATOM 688 C C . LYS A 1 91 ? 3.319 -2.297 6.920 1.00 98.88 91 LYS A C 1
ATOM 690 O O . LYS A 1 91 ? 3.592 -1.205 7.417 1.00 98.88 91 LYS A O 1
ATOM 695 N N . LEU A 1 92 ? 2.234 -2.979 7.252 1.00 98.88 92 LEU A N 1
ATOM 696 C CA . LEU A 1 92 ? 1.294 -2.515 8.266 1.00 98.88 92 LEU A CA 1
ATOM 697 C C . LEU A 1 92 ? 1.952 -2.571 9.657 1.00 98.88 92 LEU A C 1
ATOM 699 O O . LEU A 1 92 ? 2.773 -3.456 9.910 1.00 98.88 92 LEU A O 1
ATOM 703 N N . PRO A 1 93 ? 1.618 -1.657 10.585 1.00 98.56 93 PRO A N 1
ATOM 704 C CA . PRO A 1 93 ? 2.202 -1.663 11.929 1.00 98.56 93 PRO A CA 1
ATOM 705 C C . PRO A 1 93 ? 1.784 -2.893 12.750 1.00 98.56 93 PRO A C 1
ATOM 707 O O . PRO A 1 93 ? 2.528 -3.341 13.620 1.00 98.56 93 PRO A O 1
ATOM 710 N N . THR A 1 94 ? 0.611 -3.454 12.453 1.00 98.38 94 THR A N 1
ATOM 711 C CA . THR A 1 94 ? 0.046 -4.653 13.080 1.00 98.38 94 THR A CA 1
ATOM 712 C C . THR A 1 94 ? -0.622 -5.527 12.017 1.00 98.38 94 THR A C 1
ATOM 714 O O . THR A 1 94 ? -1.151 -4.971 11.049 1.00 98.38 94 THR A O 1
ATOM 717 N N . PRO A 1 95 ? -0.636 -6.863 12.182 1.00 98.56 95 PRO A N 1
ATOM 718 C CA . PRO A 1 95 ? -1.413 -7.751 11.322 1.00 98.56 95 PRO A CA 1
ATOM 719 C C . PRO A 1 95 ? -2.905 -7.389 11.345 1.00 98.56 95 PRO A C 1
ATOM 721 O O . PRO A 1 95 ? -3.443 -7.066 12.405 1.00 98.56 95 PRO A O 1
ATOM 724 N N . VAL A 1 96 ? -3.567 -7.440 10.191 1.00 98.25 96 VAL A N 1
ATOM 725 C CA . VAL A 1 96 ? -5.024 -7.304 10.075 1.00 98.25 96 VAL A CA 1
ATOM 726 C C . VAL A 1 96 ? -5.696 -8.667 10.143 1.00 98.25 96 VAL A C 1
ATOM 728 O O . VAL A 1 96 ? -5.164 -9.657 9.644 1.00 98.25 96 VAL A O 1
ATOM 731 N N . GLU A 1 97 ? -6.892 -8.706 10.721 1.00 97.81 97 GLU A N 1
ATOM 732 C CA . GLU A 1 97 ? -7.727 -9.903 10.710 1.00 97.81 97 GLU A CA 1
ATOM 733 C C . GLU A 1 97 ? -8.471 -10.024 9.380 1.00 97.81 97 GLU A C 1
ATOM 735 O O . GLU A 1 97 ? -9.070 -9.066 8.882 1.00 97.81 97 GLU A O 1
ATOM 740 N N . PHE A 1 98 ? -8.451 -11.223 8.808 1.00 98.00 98 PHE A N 1
ATOM 741 C CA . PHE A 1 98 ? -9.176 -11.517 7.583 1.00 98.00 98 PHE A CA 1
ATOM 742 C C . PHE A 1 98 ? -10.667 -11.746 7.847 1.00 98.00 98 PHE A C 1
ATOM 744 O O . PHE A 1 98 ? -11.054 -12.428 8.794 1.00 98.00 98 PHE A O 1
ATOM 751 N N . ASN A 1 99 ? -11.510 -11.193 6.975 1.00 95.81 99 ASN A N 1
ATOM 752 C CA . ASN A 1 99 ? -12.971 -11.316 7.015 1.00 95.81 99 ASN A CA 1
ATOM 753 C C . ASN A 1 99 ? -13.563 -11.162 5.600 1.00 95.81 99 ASN A C 1
ATOM 755 O O . ASN A 1 99 ? -12.817 -11.065 4.629 1.00 95.81 99 ASN A O 1
ATOM 759 N N . ASP A 1 100 ? -14.887 -11.106 5.457 1.00 95.31 100 ASP A N 1
ATOM 760 C CA . ASP A 1 100 ? -15.560 -11.017 4.146 1.00 95.31 100 ASP A CA 1
ATOM 761 C C . ASP A 1 100 ? -15.212 -9.753 3.328 1.00 95.31 100 ASP A C 1
ATOM 763 O O . ASP A 1 100 ? -15.522 -9.668 2.141 1.00 95.31 100 ASP A O 1
ATOM 767 N N . ARG A 1 101 ? -14.584 -8.747 3.948 1.00 95.56 101 ARG A N 1
ATOM 768 C CA . ARG A 1 101 ? -14.227 -7.454 3.339 1.00 95.56 101 ARG A CA 1
ATOM 769 C C . ARG A 1 101 ? -12.721 -7.204 3.287 1.00 95.56 101 ARG A C 1
ATOM 771 O O . ARG A 1 101 ? -12.304 -6.261 2.622 1.00 95.56 101 ARG A O 1
ATOM 778 N N . VAL A 1 102 ? -11.923 -8.022 3.970 1.00 97.56 102 VAL A N 1
ATOM 779 C CA . VAL A 1 102 ? -10.464 -7.895 4.070 1.00 97.56 102 VAL A CA 1
ATOM 780 C C . VAL A 1 102 ? -9.843 -9.266 3.824 1.00 97.56 102 VAL A C 1
ATOM 782 O O . VAL A 1 102 ? -9.898 -10.141 4.683 1.00 97.56 102 VAL A O 1
ATOM 785 N N . GLN A 1 103 ? -9.272 -9.462 2.638 1.00 98.12 103 GLN A N 1
ATOM 786 C CA . GLN A 1 103 ? -8.610 -10.703 2.220 1.00 98.12 103 GLN A CA 1
ATOM 787 C C . GLN A 1 103 ? -7.442 -10.378 1.289 1.00 98.12 103 GLN A C 1
ATOM 789 O O . GLN A 1 103 ? -7.512 -9.391 0.559 1.00 98.12 103 GLN A O 1
ATOM 794 N N . PRO A 1 104 ? -6.384 -11.201 1.252 1.00 98.38 104 PRO A N 1
ATOM 795 C CA . PRO A 1 104 ? -5.273 -10.975 0.345 1.00 98.38 104 PRO A CA 1
ATOM 796 C C . PRO A 1 104 ? -5.623 -11.345 -1.105 1.00 98.38 104 PRO A C 1
ATOM 798 O O . PRO A 1 104 ? -6.410 -12.259 -1.368 1.00 98.38 104 PRO A O 1
ATOM 801 N N . VAL A 1 105 ? -4.985 -10.673 -2.065 1.00 97.81 105 VAL A N 1
ATOM 802 C CA . VAL A 1 105 ? -4.971 -11.096 -3.471 1.00 97.81 105 VAL A CA 1
ATOM 803 C C . VAL A 1 105 ? -3.926 -12.194 -3.680 1.00 97.81 105 VAL A C 1
ATOM 805 O O . VAL A 1 105 ? -2.898 -12.238 -3.004 1.00 97.81 105 VAL A O 1
ATOM 808 N N . LYS A 1 106 ? -4.161 -13.085 -4.647 1.00 94.06 106 LYS A N 1
ATOM 809 C CA . LYS A 1 106 ? -3.160 -14.073 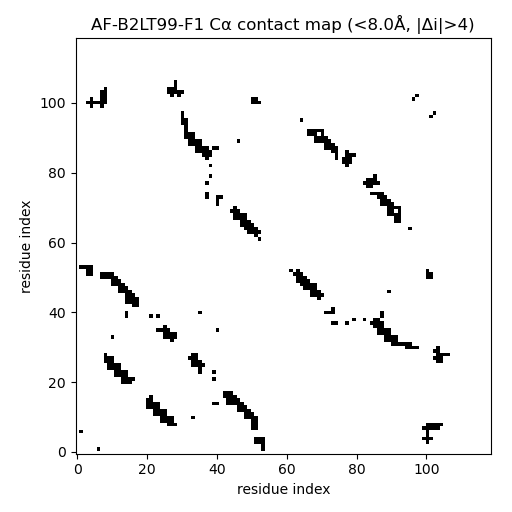-5.064 1.00 94.06 106 LYS A CA 1
ATOM 810 C C . LYS A 1 106 ? -2.183 -13.437 -6.044 1.00 94.06 106 LYS A C 1
ATOM 812 O O . LYS A 1 106 ? -2.603 -12.855 -7.041 1.00 94.06 106 LYS A O 1
ATOM 817 N N . LEU A 1 107 ? -0.889 -13.592 -5.780 1.00 92.19 107 LEU A N 1
ATOM 818 C CA . LEU A 1 107 ? 0.136 -13.237 -6.753 1.00 92.19 107 LEU A CA 1
ATOM 819 C C . LEU A 1 107 ? 0.150 -14.249 -7.907 1.00 92.19 107 LEU A C 1
ATOM 821 O O . LEU A 1 107 ? -0.082 -15.441 -7.674 1.00 92.19 107 LEU A O 1
ATOM 825 N N . PRO A 1 108 ? 0.447 -13.796 -9.134 1.00 89.19 108 PRO A N 1
ATOM 826 C CA . PRO A 1 108 ? 0.705 -14.702 -10.237 1.00 89.19 108 PRO A CA 1
ATOM 827 C C . PRO A 1 108 ? 1.977 -15.511 -9.974 1.00 89.19 108 PRO A C 1
ATOM 829 O O . PRO A 1 108 ? 2.925 -15.048 -9.336 1.00 89.19 108 PRO A O 1
ATOM 832 N N . THR A 1 109 ? 2.007 -16.730 -10.491 1.00 85.38 109 THR A N 1
ATOM 833 C CA . THR A 1 109 ? 3.216 -17.544 -10.562 1.00 85.38 109 THR A CA 1
ATOM 834 C C . THR A 1 109 ? 4.046 -17.116 -11.773 1.00 85.38 109 THR A C 1
ATOM 836 O O . THR A 1 109 ? 3.513 -16.606 -12.754 1.00 85.38 109 THR A O 1
ATOM 839 N N . GLY A 1 110 ? 5.366 -17.316 -11.735 1.00 73.44 110 GLY A N 1
ATOM 840 C CA . GLY A 1 110 ? 6.271 -16.844 -12.796 1.00 73.44 110 GLY A CA 1
ATOM 841 C C . GLY A 1 110 ? 6.026 -17.434 -14.197 1.00 73.44 110 GLY A C 1
ATOM 842 O O . GLY A 1 110 ? 6.631 -16.967 -15.156 1.00 73.44 110 GLY A O 1
ATOM 843 N N . SER A 1 111 ? 5.164 -18.447 -14.321 1.00 78.31 111 SER A N 1
ATOM 844 C CA . SER A 1 111 ? 4.727 -19.048 -15.588 1.00 78.31 111 SER A CA 1
ATOM 845 C C . SER A 1 111 ? 3.380 -18.529 -16.096 1.00 78.31 111 SER A C 1
ATOM 847 O O . SER A 1 111 ? 2.984 -18.869 -17.211 1.00 78.31 111 SER A O 1
ATOM 849 N N . ASP A 1 112 ? 2.651 -17.748 -15.297 1.00 77.38 112 ASP A N 1
ATOM 850 C CA . ASP A 1 112 ? 1.332 -17.261 -15.684 1.00 77.38 112 ASP A CA 1
ATOM 851 C C . ASP A 1 112 ? 1.443 -16.164 -16.749 1.00 77.38 112 ASP A C 1
ATOM 853 O O . ASP A 1 112 ? 2.226 -15.222 -16.634 1.00 77.38 112 ASP A O 1
ATOM 857 N N . THR A 1 113 ? 0.618 -16.270 -17.791 1.00 78.62 113 THR A N 1
ATOM 858 C CA . THR A 1 113 ? 0.420 -15.222 -18.797 1.00 78.62 113 THR A CA 1
ATOM 859 C C . THR A 1 113 ? -1.042 -14.795 -18.763 1.00 78.62 113 THR A C 1
ATOM 861 O O . THR A 1 113 ? -1.941 -15.633 -18.840 1.00 78.62 113 THR A O 1
ATOM 864 N N . PHE A 1 114 ? -1.277 -13.490 -18.633 1.00 81.12 114 PHE A N 1
ATOM 865 C CA . PHE A 1 114 ? -2.619 -12.891 -18.602 1.00 81.12 114 PHE A CA 1
ATOM 866 C C . PHE A 1 114 ? -2.923 -12.060 -19.851 1.00 81.12 114 PHE A C 1
ATOM 868 O O . PHE A 1 114 ? -3.974 -11.431 -19.927 1.00 81.12 114 PHE A O 1
ATOM 875 N N . THR A 1 115 ? -2.015 -12.059 -20.829 1.00 76.69 115 THR A N 1
ATOM 876 C CA . THR A 1 115 ? -2.253 -11.483 -22.152 1.00 76.69 115 THR A CA 1
ATOM 877 C C . THR A 1 115 ? -3.511 -12.112 -22.753 1.00 76.69 115 THR A C 1
ATOM 879 O O . THR A 1 115 ? -3.693 -13.326 -22.663 1.00 76.69 115 THR A O 1
ATOM 882 N N . ASP A 1 116 ? -4.386 -11.281 -23.318 1.00 76.62 116 ASP A N 1
ATOM 883 C CA . ASP A 1 116 ? -5.633 -11.680 -23.987 1.00 76.62 116 ASP A CA 1
ATOM 884 C C . ASP A 1 116 ? -6.687 -12.378 -23.104 1.00 76.62 116 ASP A C 1
ATOM 886 O O . ASP A 1 116 ? -7.636 -12.971 -23.619 1.00 76.62 116 ASP A O 1
ATOM 890 N N . ARG A 1 117 ? -6.578 -12.295 -21.769 1.00 68.31 117 ARG A N 1
ATOM 891 C CA . ARG A 1 117 ? -7.700 -12.654 -20.890 1.00 68.31 117 ARG A CA 1
ATOM 892 C C . ARG A 1 117 ? -8.703 -11.507 -20.824 1.00 68.31 117 ARG A C 1
ATOM 894 O O 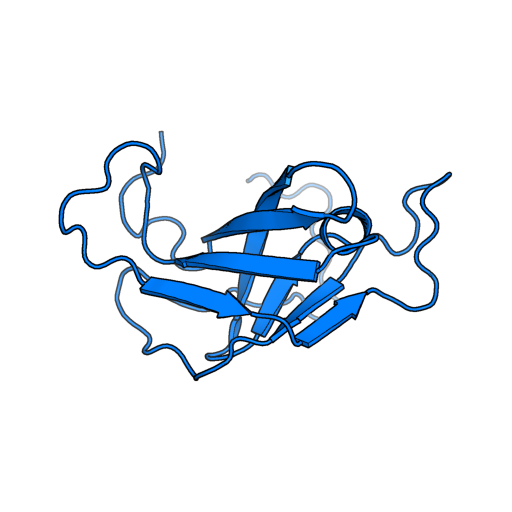. ARG A 1 117 ? -8.351 -10.403 -20.418 1.00 68.31 117 ARG A O 1
ATOM 901 N N . GLU A 1 118 ? -9.954 -11.790 -21.182 1.00 54.62 118 GLU A N 1
ATOM 902 C CA . GLU A 1 118 ? -11.071 -10.900 -20.860 1.00 54.62 118 GLU A CA 1
ATOM 903 C C . GLU A 1 118 ? -11.283 -10.870 -19.338 1.00 54.62 118 GLU A C 1
ATOM 905 O O . GLU A 1 118 ? -11.199 -11.908 -18.671 1.00 54.62 118 GLU A O 1
ATOM 910 N N . VAL A 1 119 ? -11.477 -9.659 -18.807 1.00 54.66 119 VAL A N 1
ATOM 911 C CA . VAL A 1 119 ? -11.654 -9.354 -17.376 1.00 54.66 119 VAL A CA 1
ATOM 912 C C . VAL A 1 119 ? -13.128 -9.400 -17.007 1.00 54.66 119 VAL A C 1
ATOM 914 O O . VAL A 1 119 ? -13.926 -8.794 -17.756 1.00 54.66 119 VAL A O 1
#

Organism: Aedes aegypti (NCBI:txid7159)

Secondary structure (DSSP, 8-state):
-PPTTSSTTEEEEEEEESSSEEEEEEEEEETTEEEE-TGGGTTEEEEEEEES-S-SS--SS---EEEEE-EEEE-TT-BTTTTBT--EEEE-SSPPPPBTTB-PPPPPPTT---TT---

pLDDT: mean 93.18, std 9.41, range [54.62, 98.88]

InterPro domains:
  IPR001254 Serine proteases, trypsin domain [PF00089] (2-112)
  IPR001254 Serine proteases, trypsin domain [PS50240] (1-119)
  IPR001254 Serine proteases, trypsin domain [SM00020] (1-119)
  IPR001254 Serine proteases, trypsin domain [cd00190] (2-116)
  IPR001314 Peptidase S1A, chymotrypsin family [PR00722] (25-40)
  IPR001314 Peptidase S1A, chymotrypsin family [PR00722] (82-96)
  IPR009003 Peptidase S1, PA clan [SSF50494] (2-113)
  IPR018114 Serine proteases, trypsin family, histidine active site [PS00134] (35-40)